Protein AF-A0A819K4U9-F1 (afdb_monomer_lite)

Structure (mmCIF, N/CA/C/O backbone):
data_AF-A0A819K4U9-F1
#
_entry.id   AF-A0A819K4U9-F1
#
loop_
_atom_site.group_PDB
_atom_site.id
_atom_site.type_symbol
_atom_site.label_atom_id
_atom_site.label_alt_id
_atom_site.label_comp_id
_atom_site.label_asym_id
_atom_site.label_entity_id
_atom_site.label_seq_id
_atom_site.pdbx_PDB_ins_code
_atom_site.Cartn_x
_atom_site.Cartn_y
_atom_site.Cartn_z
_atom_site.occupancy
_atom_site.B_iso_or_equiv
_atom_site.auth_seq_id
_atom_site.auth_comp_id
_atom_site.auth_asym_id
_atom_site.auth_atom_id
_atom_site.pdbx_PDB_model_num
ATOM 1 N N . THR A 1 1 ? -16.567 7.882 -5.818 1.00 69.62 1 THR A N 1
ATOM 2 C CA . THR A 1 1 ? -15.679 7.915 -4.635 1.00 69.62 1 THR A CA 1
ATOM 3 C C . THR A 1 1 ? -16.402 8.318 -3.356 1.00 69.62 1 THR A C 1
ATOM 5 O O . THR A 1 1 ? -16.326 7.560 -2.403 1.00 69.62 1 THR A O 1
ATOM 8 N N . SER A 1 2 ? -17.156 9.428 -3.312 1.00 78.81 2 SER A N 1
ATOM 9 C CA . SER A 1 2 ? -17.830 9.909 -2.082 1.00 78.81 2 SER A CA 1
ATOM 10 C C . SER A 1 2 ? -18.769 8.893 -1.415 1.00 78.81 2 SER A C 1
ATOM 12 O O . SER A 1 2 ? -18.672 8.676 -0.212 1.00 78.81 2 SER A O 1
ATOM 14 N N . TYR A 1 3 ? -19.633 8.223 -2.187 1.00 84.94 3 TYR A N 1
ATOM 15 C CA . TYR A 1 3 ? -20.516 7.174 -1.659 1.00 84.94 3 TYR A CA 1
ATOM 16 C C . TYR A 1 3 ? -19.726 6.011 -1.039 1.00 84.94 3 TYR A C 1
ATOM 18 O O . TYR A 1 3 ? -20.003 5.601 0.083 1.00 84.94 3 TYR A O 1
ATOM 26 N N . SER A 1 4 ? -18.701 5.516 -1.738 1.00 87.19 4 SER A N 1
ATOM 27 C CA . SER A 1 4 ? -17.854 4.419 -1.259 1.00 87.19 4 SER A CA 1
ATOM 28 C C . SER A 1 4 ? -17.140 4.774 0.047 1.00 87.19 4 SER A C 1
ATOM 30 O O . SER A 1 4 ? -17.120 3.959 0.963 1.00 87.19 4 SER A O 1
ATOM 32 N N . LEU A 1 5 ? -16.616 6.000 0.169 1.00 89.06 5 LEU A N 1
ATOM 33 C CA . LEU A 1 5 ? -16.004 6.481 1.413 1.00 89.06 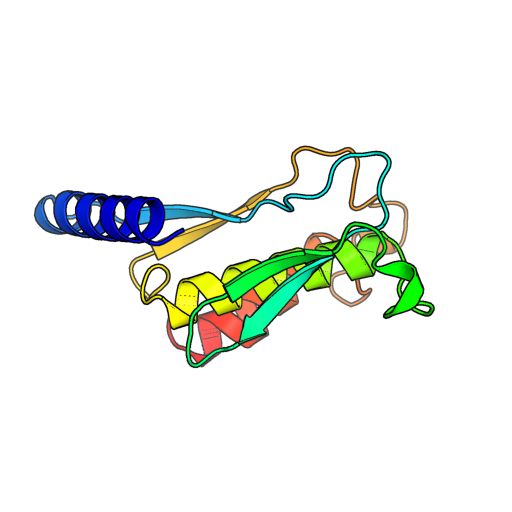5 LEU A CA 1
ATOM 34 C C . LEU A 1 5 ? -17.018 6.523 2.561 1.00 89.06 5 LEU A C 1
ATOM 36 O O . LEU A 1 5 ? -16.724 6.040 3.651 1.00 89.06 5 LEU A O 1
ATOM 40 N N . ALA A 1 6 ? -18.232 7.024 2.314 1.00 90.75 6 ALA A N 1
ATOM 41 C CA . ALA A 1 6 ? -19.289 7.054 3.324 1.00 90.75 6 ALA A CA 1
ATOM 42 C C . ALA A 1 6 ? -19.662 5.644 3.819 1.00 90.75 6 ALA A C 1
ATOM 44 O O . ALA A 1 6 ? -19.830 5.436 5.020 1.00 90.75 6 ALA A O 1
ATOM 45 N N . VAL A 1 7 ? -19.729 4.660 2.915 1.00 92.69 7 VAL A N 1
ATOM 46 C CA . VAL A 1 7 ? -19.978 3.254 3.276 1.00 92.69 7 VAL A CA 1
ATOM 47 C C . VAL A 1 7 ? -18.844 2.690 4.134 1.00 92.69 7 VAL A C 1
ATOM 49 O O . VAL A 1 7 ? -19.115 2.026 5.133 1.00 92.69 7 VAL A O 1
ATOM 52 N N . LEU A 1 8 ? -17.583 2.970 3.791 1.00 93.25 8 LEU A N 1
ATOM 53 C CA . LEU A 1 8 ? -16.438 2.515 4.585 1.00 93.25 8 LEU A CA 1
ATOM 54 C C . LEU A 1 8 ? -16.453 3.123 5.994 1.00 93.25 8 LEU A C 1
ATOM 56 O O . LEU A 1 8 ? -16.283 2.392 6.969 1.00 93.25 8 LEU A O 1
ATOM 60 N N . HIS A 1 9 ? -16.737 4.422 6.121 1.00 93.75 9 HIS A N 1
ATOM 61 C CA . HIS A 1 9 ? -16.895 5.071 7.425 1.00 93.75 9 HIS A CA 1
ATOM 62 C C . HIS A 1 9 ? -18.011 4.443 8.257 1.00 93.75 9 HIS A C 1
ATOM 64 O O . HIS A 1 9 ? -17.806 4.143 9.432 1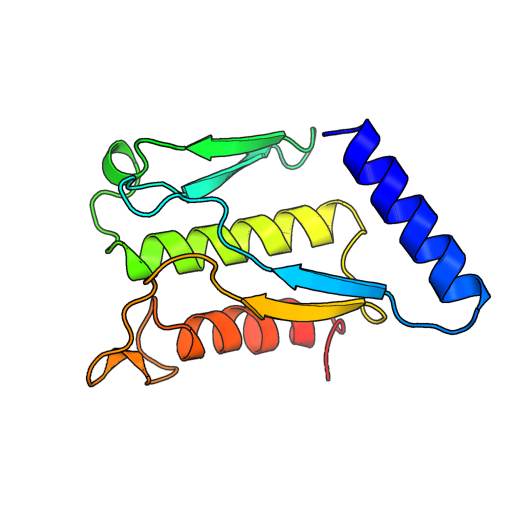.00 93.75 9 HIS A O 1
ATOM 70 N N . MET A 1 10 ? -19.176 4.215 7.649 1.00 95.06 10 MET A N 1
ATOM 71 C CA . MET A 1 10 ? -20.317 3.607 8.329 1.00 95.06 10 MET A CA 1
ATOM 72 C C . MET A 1 10 ? -19.986 2.190 8.814 1.00 95.06 10 MET A C 1
ATOM 74 O O . MET A 1 10 ? -20.232 1.866 9.974 1.00 95.06 10 MET A O 1
ATOM 78 N N . ASN A 1 11 ? -19.372 1.359 7.968 1.00 94.62 11 ASN A N 1
ATOM 79 C CA . ASN A 1 11 ? -18.983 0.000 8.347 1.00 94.62 11 ASN A CA 1
ATOM 80 C C . ASN A 1 11 ? -17.955 0.001 9.482 1.00 94.62 11 ASN A C 1
ATOM 82 O O . ASN A 1 11 ? -18.100 -0.758 10.437 1.00 94.62 11 ASN A O 1
ATOM 86 N N . LYS A 1 12 ? -16.961 0.891 9.422 1.00 94.88 12 LYS A N 1
ATOM 87 C CA . LYS A 1 12 ? -15.980 1.064 10.495 1.00 94.88 12 LYS A CA 1
ATOM 88 C C . LYS A 1 12 ? -16.645 1.452 11.819 1.00 94.88 12 LYS A C 1
ATOM 90 O O . LYS A 1 12 ? -16.351 0.854 12.848 1.00 94.88 12 LYS A O 1
ATOM 95 N N . GLN A 1 13 ? -17.585 2.399 11.797 1.00 94.62 13 GLN A N 1
ATOM 96 C CA . GLN A 1 13 ? -18.339 2.801 12.990 1.00 94.62 13 GLN A CA 1
ATOM 97 C C . GLN A 1 13 ? -19.165 1.649 13.578 1.00 94.62 13 GLN A C 1
ATOM 99 O O . GLN A 1 13 ? -19.166 1.456 14.794 1.00 94.62 13 GLN A O 1
ATOM 104 N N . ILE A 1 14 ? -19.833 0.864 12.726 1.00 95.56 14 ILE A N 1
ATOM 105 C CA . ILE A 1 14 ? -20.617 -0.303 13.150 1.00 95.56 14 ILE A CA 1
ATOM 106 C C . ILE A 1 14 ? -19.714 -1.341 13.824 1.00 95.56 14 ILE A C 1
ATOM 108 O O . ILE A 1 14 ? -20.029 -1.782 14.928 1.00 95.56 14 ILE A O 1
ATOM 112 N N . LEU A 1 15 ? -18.582 -1.702 13.214 1.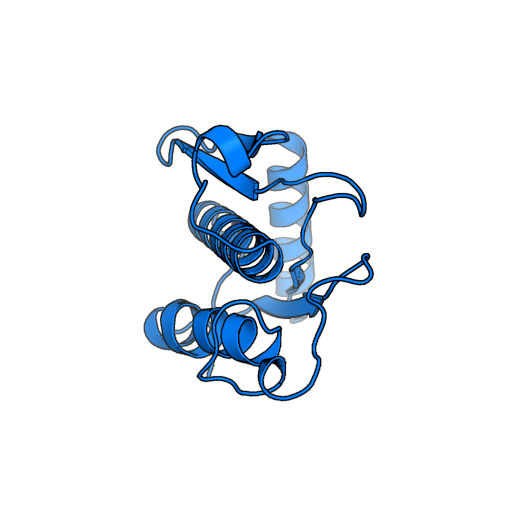00 94.75 15 LEU A N 1
ATOM 113 C CA . LEU A 1 15 ? -17.656 -2.675 13.804 1.00 94.75 15 LEU A CA 1
ATOM 114 C C . LEU A 1 15 ? -17.074 -2.179 15.132 1.00 94.75 15 LEU A C 1
ATOM 116 O O . LEU A 1 15 ? -17.088 -2.919 16.116 1.00 94.75 15 LEU A O 1
ATOM 120 N N . ASN A 1 16 ? -16.675 -0.907 15.200 1.00 92.75 16 ASN A N 1
ATOM 121 C CA . ASN A 1 16 ? -16.168 -0.308 16.433 1.00 92.75 16 ASN A CA 1
ATOM 122 C C . ASN A 1 16 ? -17.215 -0.339 17.560 1.00 92.75 16 ASN A C 1
ATOM 124 O O . ASN A 1 16 ? -16.866 -0.614 18.706 1.00 92.75 16 ASN A O 1
ATOM 128 N N . SER A 1 17 ? -18.503 -0.131 17.252 1.00 95.50 17 SER A N 1
ATOM 129 C CA . SER A 1 17 ? -19.590 -0.237 18.245 1.00 95.50 17 SER A CA 1
ATOM 130 C C . SER A 1 17 ? -19.752 -1.645 18.836 1.00 95.50 17 SER A C 1
ATOM 132 O O . SER A 1 17 ? -20.295 -1.801 19.928 1.00 95.50 17 SER A O 1
ATOM 134 N N . LEU A 1 18 ? -19.243 -2.660 18.133 1.00 95.81 18 LEU A N 1
ATOM 135 C CA . LEU A 1 18 ? -19.228 -4.063 18.543 1.00 95.81 18 LEU A CA 1
ATOM 136 C C . LEU A 1 18 ? -17.866 -4.498 19.107 1.00 95.81 18 LEU A C 1
ATOM 138 O O . LEU A 1 18 ? -17.670 -5.684 19.362 1.00 95.81 18 LEU A O 1
ATOM 142 N N . ASN A 1 19 ? -16.933 -3.560 19.307 1.00 93.38 19 ASN A N 1
ATOM 143 C CA . ASN A 1 19 ? -15.553 -3.822 19.725 1.00 93.38 19 ASN A CA 1
ATOM 144 C C . ASN A 1 19 ? -14.795 -4.761 18.761 1.00 93.38 19 ASN A C 1
ATOM 146 O O . ASN A 1 19 ? -13.987 -5.589 19.183 1.00 93.38 19 ASN A O 1
ATOM 150 N N . ILE A 1 20 ? -15.086 -4.647 17.462 1.00 92.62 20 ILE A N 1
ATOM 151 C CA . ILE A 1 20 ? -14.424 -5.381 16.381 1.00 92.62 20 ILE A CA 1
ATOM 152 C C . ILE A 1 20 ? -13.588 -4.387 15.571 1.00 92.62 20 ILE A C 1
ATOM 154 O O . ILE A 1 20 ? -14.108 -3.376 15.105 1.00 92.62 20 ILE A O 1
ATOM 158 N N . SER A 1 21 ? -12.305 -4.687 15.369 1.00 89.00 21 SER A N 1
ATOM 159 C CA . SER A 1 21 ? -11.417 -3.866 14.539 1.00 89.00 21 SER A CA 1
ATOM 160 C C . SER A 1 21 ? -11.812 -3.921 13.063 1.00 89.00 21 SER A C 1
ATOM 162 O O . SER A 1 21 ? -12.133 -4.986 12.526 1.00 89.00 21 SER A O 1
ATOM 164 N N . PHE A 1 22 ? -11.735 -2.781 12.381 1.00 94.12 22 PHE A N 1
ATOM 165 C CA . PHE A 1 22 ? -11.930 -2.710 10.934 1.00 94.12 22 PHE A CA 1
ATOM 166 C C . PHE A 1 22 ? -10.684 -3.223 10.204 1.00 94.12 22 PHE A C 1
ATOM 168 O O . PHE A 1 22 ? -9.566 -2.890 10.583 1.00 94.12 22 PHE A O 1
ATOM 175 N N . GLY A 1 23 ? -10.867 -4.040 9.167 1.00 92.69 23 GLY A N 1
ATOM 176 C CA . GLY A 1 23 ? -9.773 -4.630 8.394 1.00 92.69 23 GLY A CA 1
ATOM 177 C C . GLY A 1 23 ? -9.816 -4.210 6.929 1.00 92.69 23 GLY A C 1
ATOM 178 O O . GLY A 1 23 ? -10.894 -4.181 6.332 1.00 92.69 23 GLY A O 1
ATOM 179 N N . ILE A 1 24 ? -8.655 -3.918 6.340 1.00 92.75 24 ILE A N 1
ATOM 180 C CA . ILE A 1 24 ? -8.516 -3.572 4.922 1.00 92.75 24 ILE A CA 1
ATOM 181 C C . ILE A 1 24 ? -7.375 -4.372 4.298 1.00 92.75 24 ILE A C 1
ATOM 183 O O . ILE A 1 24 ? -6.256 -4.396 4.807 1.00 92.75 24 ILE A O 1
ATOM 187 N N . ASN A 1 25 ? -7.655 -4.958 3.137 1.00 92.06 25 ASN A N 1
ATOM 188 C CA . ASN A 1 25 ? -6.617 -5.441 2.239 1.00 92.06 25 ASN A CA 1
ATOM 189 C C . ASN A 1 25 ? -6.171 -4.281 1.347 1.00 92.06 25 ASN A C 1
ATOM 191 O O . ASN A 1 25 ? -6.964 -3.756 0.563 1.00 92.06 25 ASN A O 1
ATOM 195 N N . LEU A 1 26 ? -4.912 -3.879 1.469 1.00 91.56 26 LEU A N 1
ATOM 196 C CA . LEU A 1 26 ? -4.284 -2.947 0.551 1.00 91.56 26 LEU A CA 1
ATOM 197 C C . LEU A 1 26 ? -3.881 -3.728 -0.702 1.00 91.56 26 LEU A C 1
ATOM 199 O O . LEU A 1 26 ? -3.053 -4.638 -0.634 1.00 91.56 26 LEU A O 1
ATOM 203 N N . VAL A 1 27 ? -4.526 -3.404 -1.821 1.00 88.88 27 VAL A N 1
ATOM 204 C CA . VAL A 1 27 ? -4.374 -4.104 -3.099 1.00 88.88 27 VAL A CA 1
ATOM 205 C C . VAL A 1 27 ? -4.074 -3.091 -4.192 1.00 88.88 27 VAL A C 1
ATOM 207 O O . VAL A 1 27 ? -4.753 -2.063 -4.294 1.00 88.88 27 VAL A O 1
ATOM 210 N N . ASP A 1 28 ? -3.106 -3.409 -5.045 1.00 84.75 28 ASP A N 1
ATOM 211 C CA . ASP A 1 28 ? -2.829 -2.631 -6.244 1.00 84.75 28 ASP A CA 1
ATOM 212 C C . ASP A 1 28 ? -3.983 -2.774 -7.249 1.00 84.75 28 ASP A C 1
ATOM 214 O O . ASP A 1 28 ? -4.417 -3.877 -7.573 1.00 84.75 28 ASP A O 1
ATOM 218 N N . GLN A 1 29 ? -4.505 -1.646 -7.730 1.00 83.75 29 GLN A N 1
ATOM 219 C CA . GLN A 1 29 ? -5.664 -1.609 -8.632 1.00 83.75 29 GLN A CA 1
ATOM 220 C C . GLN A 1 29 ? -5.274 -1.823 -10.103 1.00 83.75 29 GLN A C 1
ATOM 222 O O . GLN A 1 29 ? -6.130 -1.817 -10.989 1.00 83.75 29 GLN A O 1
ATOM 227 N N . CYS A 1 30 ? -3.979 -1.989 -10.368 1.00 84.31 30 CYS A N 1
ATOM 228 C CA . CYS A 1 30 ? -3.436 -2.241 -11.687 1.00 84.31 30 CYS A CA 1
ATOM 229 C C . CYS A 1 30 ? -3.691 -3.660 -12.187 1.00 84.31 30 CYS A C 1
ATOM 231 O O . CYS A 1 30 ? -3.506 -4.640 -11.469 1.00 84.31 30 CYS A O 1
ATOM 233 N N . VAL A 1 31 ? -4.056 -3.778 -13.465 1.00 79.56 31 VAL A N 1
ATOM 234 C CA . VAL A 1 31 ? -4.191 -5.075 -14.141 1.00 79.56 31 VAL A CA 1
ATOM 235 C C . VAL A 1 31 ? -2.841 -5.587 -14.654 1.00 79.56 31 VAL A C 1
ATOM 237 O O . VAL A 1 31 ? -1.876 -4.840 -14.818 1.00 79.56 31 VAL A O 1
ATOM 240 N N . GLU A 1 32 ? -2.767 -6.886 -14.949 1.00 76.12 32 GLU A N 1
ATOM 241 C CA . GLU A 1 32 ? -1.522 -7.583 -15.303 1.00 76.12 32 GLU A CA 1
ATOM 242 C C . GLU A 1 32 ? -0.790 -7.068 -16.548 1.00 76.12 32 GLU A C 1
ATOM 244 O O . GLU A 1 32 ? 0.406 -7.325 -16.686 1.00 76.12 32 GLU A O 1
ATOM 249 N N . ILE A 1 33 ? -1.428 -6.302 -17.423 1.00 72.12 33 ILE A N 1
ATOM 250 C CA . ILE A 1 33 ? -0.816 -5.847 -18.681 1.00 72.12 33 ILE A CA 1
ATOM 251 C C . ILE A 1 33 ? -0.388 -4.375 -18.673 1.00 72.12 33 ILE A C 1
ATOM 253 O O . ILE A 1 33 ? 0.452 -3.992 -19.487 1.00 72.12 33 ILE A O 1
ATOM 257 N N . ASP A 1 34 ? -0.880 -3.574 -17.727 1.00 76.62 34 ASP A N 1
ATOM 258 C CA . ASP A 1 34 ? -0.717 -2.121 -17.768 1.00 76.62 34 ASP A CA 1
ATOM 259 C C . ASP A 1 34 ? 0.439 -1.646 -16.876 1.00 76.62 34 ASP A C 1
ATOM 261 O O . ASP A 1 34 ? 0.653 -2.138 -15.765 1.00 76.62 34 ASP A O 1
ATOM 265 N N . ASN A 1 35 ? 1.199 -0.658 -17.365 1.00 83.06 35 ASN A N 1
ATOM 266 C CA . ASN A 1 35 ? 2.125 0.096 -16.522 1.00 83.06 35 ASN A CA 1
ATOM 267 C C . ASN A 1 35 ? 1.331 1.215 -15.863 1.00 83.06 35 ASN A C 1
ATOM 269 O O . ASN A 1 35 ? 1.234 2.306 -16.425 1.00 83.06 35 ASN A O 1
ATOM 273 N N . CYS A 1 36 ? 0.763 0.938 -14.696 1.00 89.12 36 CYS A N 1
ATOM 274 C CA . CYS A 1 36 ? -0.058 1.909 -14.003 1.00 89.12 36 CYS A CA 1
ATOM 275 C C . CYS A 1 36 ? 0.374 2.176 -12.570 1.00 89.12 36 CYS A C 1
ATOM 277 O O . CYS A 1 36 ? 1.123 1.414 -11.960 1.00 89.12 36 CYS A O 1
ATOM 279 N N . VAL A 1 37 ? -0.085 3.320 -12.073 1.00 92.06 37 VAL A N 1
ATOM 280 C CA . VAL A 1 37 ? 0.108 3.779 -10.703 1.00 92.06 37 VAL A CA 1
ATOM 281 C C . VAL A 1 37 ? -1.197 4.420 -10.248 1.00 92.06 37 VAL A C 1
ATOM 283 O O . VAL A 1 37 ? -1.786 5.241 -10.957 1.00 92.06 37 VAL A O 1
ATOM 286 N N . ALA A 1 38 ? -1.648 4.052 -9.056 1.00 91.25 38 ALA A N 1
ATOM 287 C CA . ALA A 1 38 ? -2.624 4.820 -8.306 1.00 91.25 38 ALA A CA 1
ATOM 288 C C . ALA A 1 38 ? -2.038 6.179 -7.89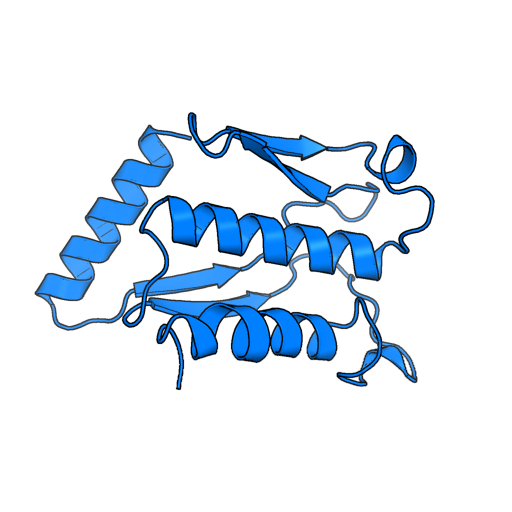7 1.00 91.25 38 ALA A C 1
ATOM 290 O O . ALA A 1 38 ? -1.053 6.231 -7.163 1.00 91.25 38 ALA A O 1
ATOM 291 N N . GLU A 1 39 ? -2.637 7.280 -8.338 1.00 90.44 39 GLU A N 1
ATOM 292 C CA . GLU A 1 39 ? -2.158 8.633 -8.061 1.00 90.44 39 GLU A CA 1
ATOM 293 C C . GLU A 1 39 ? -3.170 9.451 -7.257 1.00 90.44 39 GLU A C 1
ATOM 295 O O . GLU A 1 39 ? -4.375 9.444 -7.527 1.00 90.44 39 GLU A O 1
ATOM 300 N N . ILE A 1 40 ? -2.652 10.223 -6.301 1.00 86.25 40 ILE A N 1
ATOM 301 C CA . ILE A 1 40 ? -3.400 11.277 -5.614 1.00 86.25 40 ILE A CA 1
ATOM 302 C C . ILE A 1 40 ? -3.241 12.562 -6.437 1.00 86.25 40 ILE A C 1
ATOM 304 O O . ILE A 1 40 ? -2.139 13.097 -6.540 1.00 86.25 40 ILE A O 1
ATOM 308 N N . LEU A 1 41 ? -4.329 13.061 -7.028 1.00 82.81 41 LEU A N 1
ATOM 309 C CA . LEU A 1 41 ? -4.321 14.312 -7.803 1.00 82.81 41 LEU A CA 1
ATOM 310 C C . LEU A 1 41 ? -4.451 15.553 -6.921 1.00 82.81 41 LEU A C 1
ATOM 312 O O . LEU A 1 41 ? -3.945 16.619 -7.263 1.00 82.81 41 LEU A O 1
ATOM 316 N N . SER A 1 42 ? -5.161 15.426 -5.803 1.00 76.56 42 SER A N 1
ATOM 317 C CA . SER A 1 42 ? -5.346 16.506 -4.841 1.00 76.56 42 SER A CA 1
ATOM 318 C C . SER A 1 42 ? -5.623 15.932 -3.458 1.00 76.56 42 SER A C 1
ATOM 320 O O . SER A 1 42 ? -6.394 14.981 -3.306 1.00 76.56 42 SER A O 1
ATOM 322 N N . THR A 1 43 ? -4.985 16.531 -2.455 1.00 68.94 43 THR A N 1
ATOM 323 C CA . THR A 1 43 ? -5.228 16.276 -1.030 1.00 68.94 43 THR A CA 1
ATOM 324 C C . THR A 1 43 ? -6.430 17.053 -0.503 1.00 68.94 43 THR A C 1
ATOM 326 O O . THR A 1 43 ? -7.087 16.594 0.425 1.00 68.94 43 THR A O 1
ATOM 329 N N . ASP A 1 44 ? -6.737 18.200 -1.116 1.00 65.94 44 ASP A N 1
ATOM 330 C CA . ASP A 1 44 ? -7.771 19.133 -0.650 1.00 65.94 44 ASP A CA 1
ATOM 331 C C . ASP A 1 44 ? -9.164 18.712 -1.131 1.00 65.94 44 ASP A C 1
ATOM 333 O O . ASP A 1 44 ? -10.161 18.861 -0.428 1.00 65.94 44 ASP A O 1
ATOM 337 N N . HIS A 1 45 ? -9.222 18.141 -2.336 1.00 64.38 45 HIS A N 1
ATOM 338 C CA . HIS A 1 45 ? -10.403 17.489 -2.885 1.00 64.38 45 HIS A CA 1
ATOM 339 C C . HIS A 1 45 ? -9.983 16.075 -3.239 1.00 64.38 45 HIS A C 1
ATOM 341 O O . HIS A 1 45 ? -9.407 15.882 -4.303 1.00 64.38 45 HIS A O 1
ATOM 347 N N . SER A 1 46 ? -10.225 15.119 -2.343 1.00 64.25 46 SER A N 1
ATOM 348 C CA . SER A 1 46 ? -9.718 13.743 -2.385 1.00 64.25 46 SER A CA 1
ATOM 349 C C . SER A 1 46 ? -9.969 13.060 -3.735 1.00 64.25 46 SER A C 1
ATOM 351 O O . SER A 1 46 ? -10.965 12.360 -3.944 1.00 64.25 46 SER A O 1
ATOM 353 N N . GLN A 1 47 ? -9.058 13.286 -4.673 1.00 78.25 47 GLN A N 1
ATOM 354 C CA . GLN A 1 47 ? -9.132 12.798 -6.035 1.00 78.25 47 GLN A CA 1
ATOM 355 C C . GLN A 1 47 ? -8.028 11.781 -6.201 1.00 78.25 47 GLN A C 1
ATOM 357 O O . GLN A 1 47 ? -6.840 12.082 -6.095 1.00 78.25 47 GLN A O 1
ATOM 362 N N . PHE A 1 48 ? -8.473 10.563 -6.445 1.00 84.25 48 PHE A N 1
ATOM 363 C CA . PHE A 1 48 ? -7.640 9.408 -6.660 1.00 84.25 48 PHE A CA 1
ATOM 364 C C . PHE A 1 48 ? -7.928 8.904 -8.067 1.00 84.25 48 PHE A C 1
ATOM 366 O O . PHE A 1 48 ? -9.095 8.699 -8.418 1.00 84.25 48 PHE A O 1
ATOM 373 N N . VAL A 1 49 ? -6.887 8.742 -8.876 1.00 88.25 49 VAL A N 1
ATOM 374 C CA . VAL A 1 49 ? -7.007 8.250 -10.250 1.00 88.25 49 VAL A CA 1
ATOM 375 C C . VAL A 1 49 ? -6.034 7.120 -10.498 1.00 88.25 49 VAL A C 1
ATOM 377 O O . VAL A 1 49 ? -4.958 7.061 -9.913 1.00 88.25 49 VAL A O 1
ATOM 380 N N . LEU A 1 50 ? -6.413 6.235 -11.408 1.00 89.38 50 LEU A N 1
ATOM 381 C CA . LEU A 1 50 ? -5.512 5.226 -11.928 1.00 89.38 50 LEU A CA 1
ATOM 382 C C . LEU A 1 50 ? -4.853 5.783 -13.193 1.00 89.38 50 LEU A C 1
ATOM 384 O O . LEU A 1 50 ? -5.522 5.959 -14.212 1.00 89.38 50 LEU A O 1
ATOM 388 N N . ASN A 1 51 ? -3.559 6.093 -13.126 1.00 90.44 51 ASN A N 1
ATOM 389 C CA . ASN A 1 51 ? -2.793 6.487 -14.302 1.00 90.44 51 ASN A CA 1
ATOM 390 C C . ASN A 1 51 ? -2.391 5.228 -15.075 1.00 90.44 51 ASN A C 1
ATOM 392 O O . ASN A 1 51 ? -1.495 4.515 -14.636 1.00 90.44 51 ASN A O 1
ATOM 396 N N . LEU A 1 52 ? -3.057 4.958 -16.202 1.00 88.81 52 LEU A N 1
ATOM 397 C CA . LEU A 1 52 ? -2.842 3.755 -17.020 1.00 88.81 52 LEU A CA 1
ATOM 398 C C . LEU A 1 52 ? -1.575 3.794 -17.893 1.00 88.81 52 LEU A C 1
ATOM 400 O O . LEU A 1 52 ? -1.173 2.761 -18.420 1.00 88.81 52 LEU A O 1
ATOM 404 N N . ASP A 1 53 ? -0.939 4.960 -18.030 1.00 87.06 53 ASP A N 1
ATOM 405 C CA . ASP A 1 53 ? 0.339 5.134 -18.731 1.00 87.06 53 ASP A CA 1
ATOM 406 C C . ASP A 1 53 ? 1.367 5.786 -17.800 1.00 87.06 53 ASP A C 1
ATOM 408 O O . ASP A 1 53 ? 1.958 6.837 -18.070 1.00 87.06 53 ASP A O 1
ATOM 412 N N . ALA A 1 54 ? 1.580 5.151 -16.650 1.00 88.62 54 ALA A N 1
ATOM 413 C CA . ALA A 1 54 ? 2.473 5.655 -15.618 1.00 88.62 54 ALA A CA 1
ATOM 414 C C . ALA A 1 54 ? 3.927 5.772 -16.100 1.00 88.62 54 ALA A C 1
ATOM 416 O O . ALA A 1 54 ? 4.669 6.599 -15.576 1.00 88.62 54 ALA A O 1
ATOM 417 N N . LYS A 1 55 ? 4.338 5.028 -17.137 1.00 87.19 55 LYS A N 1
ATOM 418 C CA . LYS A 1 55 ? 5.688 5.138 -17.719 1.00 87.19 55 LYS A CA 1
ATOM 419 C C . LYS A 1 55 ? 5.977 6.498 -18.347 1.00 87.19 55 LYS A C 1
ATOM 421 O O . LYS A 1 55 ? 7.138 6.902 -18.353 1.00 87.19 55 LYS A O 1
ATOM 426 N N . SER A 1 56 ? 4.961 7.205 -18.840 1.00 89.38 56 SER A N 1
ATOM 427 C CA . SER A 1 56 ? 5.128 8.570 -19.359 1.00 89.38 56 SER A CA 1
ATOM 428 C C . SER A 1 56 ? 5.645 9.545 -18.291 1.00 89.38 56 SER A C 1
ATOM 430 O O . SER A 1 56 ? 6.408 10.459 -18.599 1.00 89.38 56 SER A O 1
ATOM 432 N N . LYS A 1 57 ? 5.272 9.321 -17.024 1.00 91.00 57 LYS A N 1
ATOM 433 C CA . LYS A 1 57 ? 5.601 10.172 -15.871 1.00 91.00 57 LYS A CA 1
ATOM 434 C C . LYS A 1 57 ? 6.719 9.595 -14.999 1.00 91.00 57 LYS A C 1
ATOM 436 O O . LYS A 1 57 ? 7.564 10.333 -14.503 1.00 91.00 57 LYS A O 1
ATOM 441 N N . TYR A 1 58 ? 6.743 8.277 -14.838 1.00 91.44 58 TYR A N 1
ATOM 442 C CA . TYR A 1 58 ? 7.668 7.523 -13.995 1.00 91.44 58 TYR A CA 1
ATOM 443 C C . TYR A 1 58 ? 8.575 6.621 -14.839 1.00 91.44 58 TYR A C 1
ATOM 445 O O . TYR A 1 58 ? 8.710 5.426 -14.581 1.00 91.44 58 TYR A O 1
ATOM 453 N N . SER A 1 59 ? 9.225 7.192 -15.855 1.00 90.56 59 SER A N 1
ATOM 454 C CA . SER A 1 59 ? 10.028 6.444 -16.837 1.00 90.56 59 SER A CA 1
ATOM 455 C C . SER A 1 59 ? 11.171 5.621 -16.232 1.00 90.56 59 SER A C 1
ATOM 457 O O . SER A 1 59 ? 11.627 4.658 -16.844 1.00 90.56 59 SER A O 1
ATOM 459 N N . ASN A 1 60 ? 11.640 6.004 -15.042 1.00 92.00 60 ASN A N 1
ATOM 460 C CA . ASN A 1 60 ? 12.767 5.374 -14.355 1.00 92.00 60 ASN A CA 1
ATOM 461 C C . ASN A 1 60 ? 12.341 4.297 -13.349 1.00 92.00 60 ASN A C 1
ATOM 463 O O . ASN A 1 60 ? 13.206 3.617 -12.800 1.00 92.00 60 ASN A O 1
ATOM 467 N N . LEU A 1 61 ? 11.039 4.150 -13.081 1.00 91.25 61 LEU A N 1
ATOM 468 C CA . LEU A 1 61 ? 10.549 3.133 -12.160 1.00 91.25 61 LEU A CA 1
ATOM 469 C C . LEU A 1 61 ? 10.334 1.811 -12.894 1.00 91.25 61 LEU A C 1
ATOM 471 O O . LEU A 1 61 ? 9.731 1.736 -13.967 1.00 91.25 61 LEU A O 1
ATOM 475 N N . THR A 1 62 ? 10.813 0.736 -12.280 1.00 89.94 62 THR A N 1
ATOM 476 C CA . THR A 1 62 ? 10.420 -0.618 -12.666 1.00 89.94 62 THR A CA 1
ATOM 477 C C . THR A 1 62 ? 8.951 -0.854 -12.327 1.00 89.94 62 THR A C 1
ATOM 479 O O . THR A 1 62 ? 8.358 -0.150 -11.511 1.00 89.94 62 THR A O 1
ATOM 482 N N . ARG A 1 63 ? 8.353 -1.890 -12.917 1.00 87.81 63 ARG A N 1
ATOM 483 C CA . ARG A 1 63 ? 6.964 -2.253 -12.626 1.00 87.81 63 ARG A CA 1
ATOM 484 C C . ARG A 1 63 ? 6.720 -2.546 -11.145 1.00 87.81 63 ARG A C 1
ATOM 486 O O . ARG A 1 63 ? 5.787 -2.003 -10.573 1.00 87.81 63 ARG A O 1
ATOM 493 N N . ASN A 1 64 ? 7.598 -3.332 -10.531 1.00 89.25 64 ASN A N 1
ATOM 494 C CA . ASN A 1 64 ? 7.615 -3.594 -9.093 1.00 89.25 64 ASN A CA 1
ATOM 495 C C . ASN A 1 64 ? 7.579 -2.292 -8.265 1.00 89.25 64 ASN A C 1
ATOM 497 O O . ASN A 1 64 ? 6.760 -2.143 -7.367 1.00 89.25 64 ASN A O 1
ATOM 501 N N . GLN A 1 65 ? 8.430 -1.320 -8.608 1.00 91.19 65 GLN A N 1
ATOM 502 C CA . GLN A 1 65 ? 8.473 -0.025 -7.915 1.00 91.19 65 GLN A CA 1
ATOM 503 C C . GLN A 1 65 ? 7.216 0.822 -8.158 1.00 91.19 65 GLN A C 1
ATOM 505 O O . GLN A 1 65 ? 6.777 1.535 -7.263 1.00 91.19 65 GLN A O 1
ATOM 510 N N . MET A 1 66 ? 6.616 0.744 -9.350 1.00 91.38 66 MET A N 1
ATOM 511 C CA . MET A 1 66 ? 5.335 1.401 -9.629 1.00 91.38 66 MET A CA 1
ATOM 512 C C . MET A 1 66 ? 4.196 0.814 -8.783 1.00 91.38 66 MET A C 1
ATOM 514 O O . MET A 1 66 ? 3.370 1.574 -8.286 1.00 91.38 66 MET A O 1
ATOM 518 N N . GLN A 1 67 ? 4.172 -0.502 -8.552 1.00 89.88 67 GLN A N 1
ATOM 519 C CA . GLN A 1 67 ? 3.180 -1.123 -7.666 1.00 89.88 67 GLN A CA 1
ATOM 520 C C . GLN A 1 67 ? 3.365 -0.733 -6.202 1.00 89.88 67 GLN A C 1
ATOM 522 O O . GLN A 1 67 ? 2.391 -0.414 -5.527 1.00 89.88 67 GLN A O 1
ATOM 527 N N . GLU A 1 68 ? 4.606 -0.714 -5.717 1.00 92.00 68 GLU A N 1
ATOM 528 C CA . GLU A 1 68 ? 4.921 -0.215 -4.375 1.00 92.00 68 GLU A CA 1
ATOM 529 C C . GLU A 1 68 ? 4.420 1.223 -4.191 1.00 92.00 68 GLU A C 1
ATOM 531 O O . GLU A 1 68 ? 3.674 1.509 -3.255 1.00 92.00 68 GLU A O 1
ATOM 536 N N . LEU A 1 69 ? 4.738 2.106 -5.144 1.00 92.31 69 LEU A N 1
ATOM 537 C CA . LEU A 1 69 ? 4.248 3.483 -5.160 1.00 92.31 69 LEU A CA 1
ATOM 538 C C . LEU A 1 69 ? 2.712 3.548 -5.184 1.00 92.31 69 LEU A C 1
ATOM 540 O O . LEU A 1 69 ? 2.119 4.357 -4.473 1.00 92.31 69 LEU A O 1
ATOM 544 N N . SER A 1 70 ? 2.067 2.692 -5.981 1.00 92.19 70 SER A N 1
ATOM 545 C CA . SER A 1 70 ? 0.607 2.577 -6.070 1.00 92.19 70 SER A CA 1
ATOM 546 C C . SER A 1 70 ? -0.004 2.243 -4.702 1.00 92.19 70 SER A C 1
ATOM 548 O O . SER A 1 70 ? -0.891 2.953 -4.227 1.00 92.19 70 SER A O 1
ATOM 550 N N . LEU A 1 71 ? 0.520 1.222 -4.017 1.00 92.94 71 LEU A N 1
ATOM 551 C CA . LEU A 1 71 ? 0.064 0.800 -2.689 1.00 92.94 71 LEU A CA 1
ATOM 552 C C . LEU A 1 71 ? 0.273 1.898 -1.637 1.00 92.94 71 LEU A C 1
ATOM 554 O O . LEU A 1 71 ? -0.654 2.209 -0.887 1.00 92.94 71 LEU A O 1
ATOM 558 N N . ILE A 1 72 ? 1.445 2.536 -1.622 1.00 92.94 72 ILE A N 1
ATOM 559 C CA . ILE A 1 72 ? 1.744 3.663 -0.725 1.00 92.94 72 ILE A CA 1
ATOM 560 C C . ILE A 1 72 ? 0.758 4.819 -0.955 1.00 92.94 72 ILE A C 1
ATOM 562 O O . ILE A 1 72 ? 0.210 5.374 -0.000 1.00 92.94 72 ILE A O 1
ATOM 566 N N . ASN A 1 73 ? 0.463 5.158 -2.212 1.00 91.75 73 ASN A N 1
ATOM 567 C CA . ASN A 1 73 ? -0.501 6.208 -2.543 1.00 91.75 73 ASN A CA 1
ATOM 568 C C . ASN A 1 73 ? -1.928 5.845 -2.116 1.00 91.75 73 ASN A C 1
ATOM 570 O O . ASN A 1 73 ? -2.644 6.702 -1.595 1.00 91.75 73 ASN A O 1
ATOM 574 N N . VAL A 1 74 ? -2.348 4.586 -2.286 1.00 91.69 74 VAL A N 1
ATOM 575 C CA . VAL A 1 74 ? -3.647 4.112 -1.781 1.00 91.69 74 VAL A CA 1
ATOM 576 C C . VAL A 1 74 ? -3.710 4.262 -0.262 1.00 91.69 74 VAL A C 1
ATOM 578 O O . VAL A 1 74 ? -4.695 4.790 0.255 1.00 91.69 74 VAL A O 1
ATOM 581 N N . LEU A 1 75 ? -2.665 3.852 0.460 1.00 92.88 75 LEU A N 1
ATOM 582 C CA . LEU A 1 75 ? -2.625 3.967 1.915 1.00 92.88 75 LEU A CA 1
ATOM 583 C C . LEU A 1 75 ? -2.727 5.426 2.369 1.00 92.88 75 LEU A C 1
ATOM 585 O O . LEU A 1 75 ? -3.578 5.750 3.196 1.00 92.88 75 LEU A O 1
ATOM 589 N N . ASN A 1 76 ? -1.917 6.314 1.791 1.00 90.31 76 ASN A N 1
ATOM 590 C CA . ASN A 1 76 ? -1.938 7.740 2.114 1.00 90.31 76 ASN A CA 1
ATOM 591 C C . ASN A 1 76 ? -3.306 8.369 1.830 1.00 90.31 76 ASN A C 1
ATOM 593 O O . ASN A 1 76 ? -3.802 9.168 2.623 1.00 90.31 76 ASN A O 1
ATOM 597 N N . PHE A 1 77 ? -3.958 7.975 0.733 1.00 90.31 77 PHE A N 1
ATOM 598 C CA . PHE A 1 77 ? -5.327 8.390 0.456 1.00 90.31 77 PHE A CA 1
ATOM 599 C C . PHE A 1 77 ? -6.286 7.937 1.567 1.00 90.31 77 PHE A C 1
ATOM 601 O O . PHE A 1 77 ? -7.032 8.760 2.094 1.00 90.31 77 PHE A O 1
ATOM 608 N N . LEU A 1 78 ? -6.246 6.663 1.974 1.00 91.19 78 LEU A N 1
ATOM 609 C CA . LEU A 1 78 ? -7.118 6.125 3.025 1.00 91.19 78 LEU A CA 1
ATOM 610 C C . LEU A 1 78 ? -6.862 6.759 4.403 1.00 91.19 78 LEU A C 1
ATOM 612 O O . LEU A 1 78 ? -7.823 6.999 5.138 1.00 91.19 78 LEU A O 1
ATOM 616 N N . ILE A 1 79 ? -5.606 7.064 4.741 1.00 91.00 79 ILE A N 1
ATOM 617 C CA . ILE A 1 79 ? -5.237 7.812 5.954 1.00 91.00 79 ILE A CA 1
ATOM 618 C C . ILE A 1 79 ? -5.834 9.221 5.899 1.00 91.00 79 ILE A C 1
ATOM 620 O O . ILE A 1 79 ? -6.549 9.620 6.814 1.00 91.00 79 ILE A O 1
ATOM 624 N N . ASN A 1 80 ? -5.632 9.946 4.795 1.00 88.75 80 ASN A N 1
ATOM 625 C CA . ASN A 1 80 ? -6.171 11.299 4.620 1.00 88.75 80 ASN A CA 1
ATOM 626 C C . ASN A 1 80 ? -7.706 11.330 4.662 1.00 88.75 80 ASN A C 1
ATOM 628 O O . ASN A 1 80 ? -8.299 12.337 5.042 1.00 88.75 80 ASN A O 1
ATOM 632 N N . GLN A 1 81 ? -8.364 10.232 4.278 1.00 89.12 81 GLN A N 1
ATOM 633 C CA . GLN A 1 81 ? -9.814 10.089 4.392 1.00 89.12 81 GLN A CA 1
ATOM 634 C C . GLN A 1 81 ? -10.281 9.621 5.777 1.00 89.12 81 GLN A C 1
ATOM 636 O O . GLN A 1 81 ? -11.471 9.401 5.942 1.00 89.12 81 GLN A O 1
ATOM 641 N N . ASN A 1 82 ? -9.410 9.471 6.781 1.00 90.06 82 ASN A N 1
ATOM 642 C CA . ASN A 1 82 ? -9.744 8.921 8.106 1.00 90.06 82 ASN A CA 1
ATOM 643 C C . ASN A 1 82 ? -10.357 7.505 8.050 1.00 90.06 82 ASN A C 1
ATOM 645 O O . ASN A 1 82 ? -11.154 7.112 8.908 1.00 90.06 82 ASN A O 1
ATOM 649 N N . ILE A 1 83 ? -10.016 6.733 7.016 1.00 92.25 83 ILE A N 1
ATOM 650 C CA . ILE A 1 83 ? -10.423 5.332 6.883 1.00 92.25 83 ILE A CA 1
ATOM 651 C C . ILE A 1 83 ? -9.427 4.425 7.602 1.00 92.25 83 ILE A C 1
ATOM 653 O O . ILE A 1 83 ? -9.848 3.510 8.308 1.00 92.25 83 ILE A O 1
ATOM 657 N N . VAL A 1 84 ? -8.130 4.709 7.471 1.00 93.00 84 VAL A N 1
ATOM 658 C CA . VAL A 1 84 ? -7.056 4.025 8.202 1.00 93.00 84 VAL A CA 1
ATOM 659 C C . VAL A 1 84 ? -6.645 4.858 9.413 1.00 93.00 84 VAL A C 1
ATOM 661 O O . VAL A 1 84 ? -6.402 6.055 9.295 1.00 93.00 84 VAL A O 1
ATOM 664 N N . ASP A 1 85 ? -6.574 4.206 10.569 1.00 90.62 85 ASP A N 1
ATOM 665 C CA . ASP A 1 85 ? -6.058 4.729 11.837 1.00 90.62 85 ASP A CA 1
ATOM 666 C C . ASP A 1 85 ? -5.513 3.572 12.699 1.00 90.62 85 ASP A C 1
ATOM 668 O O . ASP A 1 85 ? -5.439 2.430 12.247 1.00 90.62 85 ASP A O 1
ATOM 672 N N . LYS A 1 86 ? -5.185 3.863 13.962 1.00 87.19 86 LYS A N 1
ATOM 673 C CA . LYS A 1 86 ? -4.650 2.912 14.952 1.00 87.19 86 LYS A CA 1
ATOM 674 C C . LYS A 1 86 ? -5.491 1.672 15.243 1.00 87.19 86 LYS A C 1
ATOM 676 O O . LYS A 1 86 ? -4.955 0.706 15.774 1.00 87.19 86 LYS A O 1
ATOM 681 N N . ASP A 1 87 ? -6.787 1.710 14.951 1.00 86.06 87 ASP A N 1
ATOM 682 C CA . ASP A 1 87 ? -7.706 0.605 15.233 1.00 86.06 87 ASP A CA 1
ATOM 683 C C . ASP A 1 87 ? -8.015 -0.193 13.950 1.00 86.06 87 ASP A C 1
ATOM 685 O O . ASP A 1 87 ? -8.861 -1.092 13.943 1.00 86.06 87 ASP A O 1
ATOM 689 N N . THR A 1 88 ? -7.328 0.142 12.850 1.00 91.44 88 THR A N 1
ATOM 690 C CA . THR A 1 88 ? -7.484 -0.492 11.544 1.00 91.44 88 THR A CA 1
ATOM 691 C C . THR A 1 88 ? -6.396 -1.542 11.325 1.00 91.44 88 THR A C 1
ATOM 693 O O . THR A 1 88 ? -5.208 -1.239 11.357 1.00 91.44 88 THR A O 1
ATOM 696 N N . HIS A 1 89 ? -6.791 -2.780 11.035 1.00 90.75 89 HIS A N 1
ATOM 697 C CA . HIS A 1 89 ? -5.868 -3.828 10.607 1.00 90.75 89 HIS A CA 1
ATOM 698 C C . HIS A 1 89 ? -5.644 -3.764 9.097 1.00 90.75 89 HIS A C 1
ATOM 700 O O . HIS A 1 89 ? -6.599 -3.703 8.321 1.00 90.75 89 HIS A O 1
ATOM 706 N N . ILE A 1 90 ? -4.382 -3.817 8.677 1.00 91.12 90 ILE A N 1
ATOM 707 C CA . ILE A 1 90 ? -3.999 -3.736 7.267 1.00 91.12 90 ILE A CA 1
ATOM 708 C C . ILE A 1 90 ? -3.262 -5.009 6.875 1.00 91.12 90 ILE A C 1
ATOM 710 O O . ILE A 1 90 ? -2.334 -5.432 7.560 1.00 91.12 90 ILE A O 1
ATOM 714 N N . ALA A 1 91 ? -3.662 -5.595 5.752 1.00 90.50 91 ALA A N 1
ATOM 715 C CA . ALA A 1 91 ? -2.917 -6.651 5.083 1.00 90.50 91 ALA A CA 1
ATOM 716 C C . ALA A 1 91 ? -2.528 -6.179 3.682 1.00 90.50 91 ALA A C 1
ATOM 718 O O . ALA A 1 91 ? -3.355 -5.63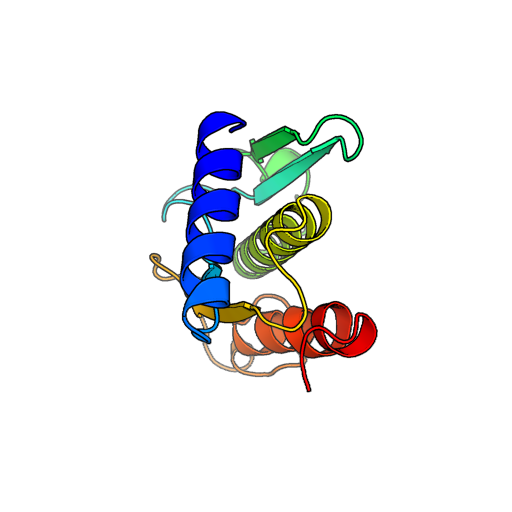3 2.955 1.00 90.50 91 ALA A O 1
ATOM 719 N N . ILE A 1 92 ? -1.274 -6.387 3.294 1.00 90.12 92 ILE A N 1
ATOM 720 C CA . ILE A 1 92 ? -0.802 -6.076 1.942 1.00 90.12 92 ILE A CA 1
ATOM 721 C C . ILE A 1 92 ? -1.013 -7.316 1.087 1.00 90.12 92 ILE A C 1
ATOM 723 O O . ILE A 1 92 ? -0.633 -8.421 1.470 1.00 90.12 92 ILE A O 1
ATOM 727 N N . THR A 1 93 ? -1.663 -7.141 -0.056 1.00 87.75 93 THR A N 1
ATOM 728 C CA . THR A 1 93 ? -2.049 -8.249 -0.929 1.00 87.75 93 THR A CA 1
ATOM 729 C C . THR A 1 93 ? -1.904 -7.847 -2.389 1.00 87.75 93 THR A C 1
ATOM 731 O O . THR A 1 93 ? -1.992 -6.672 -2.737 1.00 87.75 93 THR A O 1
ATOM 734 N N . SER A 1 94 ? -1.716 -8.834 -3.260 1.00 84.12 94 SER A N 1
ATOM 735 C CA . SER A 1 94 ? -1.754 -8.633 -4.706 1.00 84.12 94 SER A CA 1
ATOM 736 C C . SER A 1 94 ? -2.755 -9.583 -5.343 1.00 84.12 94 SER A C 1
ATOM 738 O O . SER A 1 94 ? -2.862 -10.745 -4.951 1.00 84.12 94 SER A O 1
ATOM 740 N N . TRP A 1 95 ? -3.494 -9.078 -6.328 1.00 83.12 95 TRP A N 1
ATOM 741 C CA . TRP A 1 95 ? -4.367 -9.877 -7.195 1.00 83.12 95 TRP A CA 1
ATOM 742 C C . TRP A 1 95 ? -3.720 -10.185 -8.548 1.00 83.12 95 TRP A C 1
ATOM 744 O O . TRP A 1 95 ? -4.363 -10.752 -9.427 1.00 83.12 95 TRP A O 1
ATOM 754 N N . THR A 1 96 ? -2.457 -9.801 -8.721 1.00 84.81 96 THR A N 1
ATOM 755 C CA . THR A 1 96 ? -1.686 -10.023 -9.944 1.00 84.81 96 THR A CA 1
ATOM 756 C C . THR A 1 96 ? -0.489 -10.920 -9.661 1.00 84.81 96 THR A C 1
ATOM 758 O O . THR A 1 96 ? -0.128 -11.159 -8.511 1.00 84.81 96 THR A O 1
ATOM 761 N N . THR A 1 97 ? 0.188 -11.368 -10.715 1.00 85.31 97 THR A N 1
ATOM 762 C CA . THR A 1 97 ? 1.505 -12.021 -10.605 1.00 85.31 97 THR A CA 1
ATOM 763 C C . THR A 1 97 ? 2.642 -11.098 -10.139 1.00 85.31 97 THR A C 1
ATOM 765 O O . THR A 1 97 ? 3.789 -11.537 -10.059 1.00 85.31 97 THR A O 1
ATOM 768 N N . TRP A 1 98 ? 2.347 -9.832 -9.830 1.00 83.62 98 TRP A N 1
ATOM 769 C CA . TRP A 1 98 ? 3.315 -8.818 -9.431 1.00 83.62 98 TRP A CA 1
ATOM 770 C C . TRP A 1 98 ? 3.097 -8.373 -7.964 1.00 83.62 98 TRP A C 1
ATOM 772 O O . TRP A 1 98 ? 1.965 -8.445 -7.486 1.00 83.62 98 TRP A O 1
ATOM 782 N N . PRO A 1 99 ? 4.130 -7.909 -7.237 1.00 85.75 99 PRO A N 1
ATOM 783 C CA . PRO A 1 99 ? 5.510 -7.800 -7.687 1.00 85.75 99 PRO A CA 1
ATOM 784 C C . PRO A 1 99 ? 6.110 -9.186 -7.907 1.00 85.75 99 PRO A C 1
ATOM 786 O O . PRO A 1 99 ? 5.802 -10.137 -7.193 1.00 85.75 99 PRO A O 1
ATOM 789 N N . ILE A 1 100 ? 6.963 -9.309 -8.923 1.00 85.00 100 ILE A N 1
ATOM 790 C CA . ILE A 1 100 ? 7.735 -10.540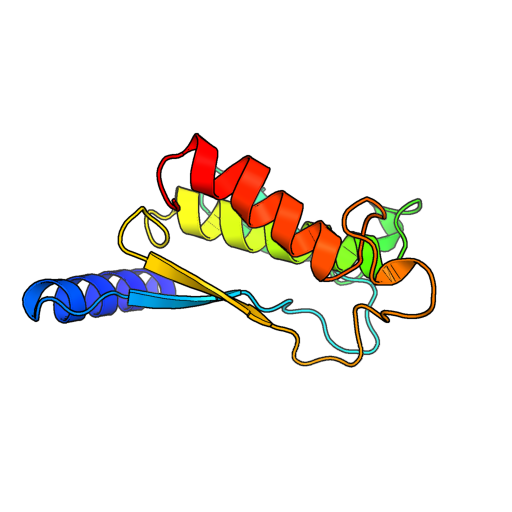 -9.088 1.00 85.00 100 ILE A CA 1
ATOM 791 C C . ILE A 1 100 ? 8.812 -10.514 -8.010 1.00 85.00 100 ILE A C 1
ATOM 793 O O . ILE A 1 100 ? 9.597 -9.567 -7.951 1.00 85.00 100 ILE A O 1
ATOM 797 N N . GLU A 1 101 ? 8.834 -11.539 -7.164 1.00 80.69 101 GLU A N 1
ATOM 798 C CA . GLU A 1 101 ? 9.793 -11.679 -6.071 1.00 80.69 101 GLU A CA 1
ATOM 799 C C . GLU A 1 101 ? 10.786 -12.799 -6.379 1.00 80.69 101 GLU A C 1
ATOM 801 O O . GLU A 1 101 ? 10.686 -13.920 -5.888 1.00 80.69 101 GLU A O 1
ATOM 806 N N . THR A 1 102 ? 11.757 -12.506 -7.244 1.00 78.38 102 THR A N 1
ATOM 807 C CA . THR A 1 102 ? 12.825 -13.456 -7.583 1.00 78.38 102 THR A CA 1
ATOM 808 C C . THR A 1 102 ? 14.179 -12.981 -7.061 1.00 78.38 102 THR A C 1
ATOM 810 O O . THR A 1 102 ? 14.533 -11.801 -7.141 1.00 78.38 102 THR A O 1
ATOM 813 N N . GLY A 1 103 ? 14.966 -13.911 -6.511 1.00 77.44 103 GLY A N 1
ATOM 814 C CA . GLY A 1 103 ? 16.322 -13.645 -6.031 1.00 77.44 103 GLY A CA 1
ATOM 815 C C . GLY A 1 103 ? 16.365 -12.587 -4.927 1.00 77.44 103 GLY A C 1
ATOM 816 O O . GLY A 1 103 ? 15.935 -12.829 -3.810 1.00 77.44 103 GLY A O 1
ATOM 817 N N . GLN A 1 104 ? 16.910 -11.409 -5.234 1.00 71.50 104 GLN A N 1
ATOM 818 C CA . GLN A 1 104 ? 17.081 -10.322 -4.263 1.00 71.50 104 GLN A CA 1
ATOM 819 C C . GLN A 1 104 ? 15.816 -9.482 -4.022 1.00 71.50 104 GLN A C 1
ATOM 821 O O . GLN A 1 104 ? 15.855 -8.587 -3.187 1.00 71.50 104 GLN A O 1
ATOM 826 N N . GLN A 1 105 ? 14.722 -9.711 -4.753 1.00 65.62 105 GLN A N 1
ATOM 827 C CA . GLN A 1 105 ? 13.470 -8.958 -4.576 1.00 65.62 105 GLN A CA 1
ATOM 828 C C . GLN A 1 105 ? 12.686 -9.364 -3.318 1.00 65.62 105 GLN A C 1
ATOM 830 O O . GLN A 1 105 ? 11.791 -8.635 -2.922 1.00 65.62 105 GLN A O 1
ATOM 835 N N . THR A 1 106 ? 13.051 -10.468 -2.657 1.00 74.38 106 THR A N 1
ATOM 836 C CA . THR A 1 106 ? 12.531 -10.835 -1.326 1.00 74.38 106 THR A CA 1
ATOM 837 C C . THR A 1 106 ? 13.237 -10.087 -0.189 1.00 74.38 106 THR A C 1
ATOM 839 O O . THR A 1 106 ? 12.938 -10.313 0.978 1.00 74.38 106 THR A O 1
ATOM 842 N N . ASN A 1 107 ? 14.238 -9.257 -0.502 1.00 78.19 107 ASN A N 1
ATOM 843 C CA . ASN A 1 107 ? 14.978 -8.475 0.481 1.00 78.19 107 ASN A CA 1
ATOM 844 C C . ASN A 1 107 ? 14.249 -7.150 0.751 1.00 78.19 107 ASN A C 1
ATOM 846 O O . ASN A 1 107 ? 14.014 -6.377 -0.176 1.00 78.19 107 ASN A O 1
ATOM 850 N N . GLU A 1 108 ? 13.982 -6.863 2.023 1.00 80.25 108 GLU A N 1
ATOM 851 C CA . GLU A 1 108 ? 13.347 -5.630 2.516 1.00 80.25 108 GLU A CA 1
ATOM 852 C C . GLU A 1 108 ? 14.103 -4.343 2.154 1.00 80.25 108 GLU A C 1
ATOM 854 O O . GLU A 1 108 ? 13.535 -3.264 2.242 1.00 80.25 108 GLU A O 1
ATOM 859 N N . LEU A 1 109 ? 15.369 -4.437 1.731 1.00 82.38 109 LEU A N 1
ATOM 860 C CA . LEU A 1 109 ? 16.201 -3.305 1.304 1.00 82.38 109 LEU A CA 1
ATOM 861 C C . LEU A 1 109 ? 16.126 -3.017 -0.203 1.00 82.38 109 LEU A C 1
ATOM 863 O O . LEU A 1 109 ? 16.744 -2.063 -0.681 1.00 82.38 109 LEU A O 1
ATOM 867 N N . ARG A 1 110 ? 15.433 -3.853 -0.986 1.00 83.19 110 ARG A N 1
ATOM 868 C CA . ARG A 1 110 ? 15.331 -3.691 -2.439 1.00 83.19 110 ARG A CA 1
ATOM 869 C C . ARG A 1 110 ? 13.930 -3.231 -2.826 1.00 83.19 110 ARG A C 1
ATOM 871 O O . ARG A 1 110 ? 12.984 -4.009 -2.766 1.00 83.19 110 ARG A O 1
ATOM 878 N N . SER A 1 111 ? 13.838 -1.989 -3.296 1.00 85.56 111 SER A N 1
ATOM 879 C CA . SER A 1 111 ? 12.563 -1.373 -3.683 1.00 85.56 111 SER A CA 1
ATOM 880 C C . SER A 1 111 ? 11.747 -2.193 -4.683 1.00 85.56 111 SER A C 1
ATOM 882 O O . SER A 1 111 ? 12.279 -2.788 -5.631 1.00 85.56 111 SER A O 1
ATOM 884 N N . GLY A 1 112 ? 10.431 -2.190 -4.467 1.00 84.62 112 GLY A N 1
ATOM 885 C CA . GLY A 1 112 ? 9.439 -2.844 -5.310 1.00 84.62 112 GLY A CA 1
ATOM 886 C C . GLY A 1 112 ? 9.192 -4.331 -5.018 1.00 84.62 112 GLY A C 1
ATOM 887 O O . GLY A 1 112 ? 8.433 -4.961 -5.751 1.00 84.62 112 GLY A O 1
ATOM 888 N N . GLY A 1 113 ? 9.836 -4.933 -4.016 1.00 88.38 113 GLY A N 1
ATOM 889 C CA . GLY A 1 113 ? 9.409 -6.232 -3.470 1.00 88.38 113 GLY A CA 1
ATOM 890 C C . GLY A 1 113 ? 8.269 -6.058 -2.463 1.00 88.38 113 GLY A C 1
ATOM 891 O O . GLY A 1 113 ? 8.173 -4.993 -1.857 1.00 88.38 113 GLY A O 1
ATOM 892 N N . MET A 1 114 ? 7.443 -7.084 -2.216 1.00 88.50 114 MET A N 1
ATOM 893 C CA . MET A 1 114 ? 6.415 -7.003 -1.164 1.00 88.50 114 MET A CA 1
ATOM 894 C C . MET A 1 114 ? 7.051 -6.782 0.205 1.00 88.50 114 MET A C 1
ATOM 896 O O . MET A 1 114 ? 6.511 -6.020 0.998 1.00 88.50 114 MET A O 1
ATOM 900 N N . ALA A 1 115 ? 8.200 -7.410 0.469 1.00 88.25 115 ALA A N 1
ATOM 901 C CA . ALA A 1 115 ? 8.929 -7.231 1.722 1.00 88.25 115 ALA A CA 1
ATOM 902 C C . ALA A 1 115 ? 9.343 -5.762 1.940 1.00 88.25 115 ALA A C 1
ATOM 904 O O . ALA A 1 115 ? 9.094 -5.193 3.001 1.00 88.25 115 ALA A O 1
ATOM 905 N N . HIS A 1 116 ? 9.901 -5.116 0.910 1.00 91.44 116 HIS A N 1
ATOM 906 C CA . HIS A 1 116 ? 10.246 -3.693 0.967 1.00 91.44 116 HIS A CA 1
ATOM 907 C C . HIS A 1 116 ? 8.993 -2.816 1.072 1.00 91.44 116 HIS A C 1
ATOM 909 O O . HIS A 1 116 ? 8.932 -1.939 1.924 1.00 91.44 116 HIS A O 1
ATOM 915 N N . THR A 1 117 ? 7.953 -3.088 0.280 1.00 91.00 117 THR A N 1
ATOM 916 C CA . THR A 1 117 ? 6.687 -2.346 0.356 1.00 91.00 117 THR A CA 1
ATOM 917 C C . THR A 1 117 ? 6.043 -2.447 1.742 1.00 91.00 117 THR A C 1
ATOM 919 O O . THR A 1 117 ? 5.517 -1.460 2.251 1.00 91.00 117 THR A O 1
ATOM 922 N N . ALA A 1 118 ? 6.101 -3.619 2.379 1.00 89.25 118 ALA A N 1
ATOM 923 C CA . ALA A 1 118 ? 5.634 -3.807 3.745 1.00 89.25 118 ALA A CA 1
ATOM 924 C C . ALA A 1 118 ? 6.458 -2.989 4.738 1.00 89.25 118 ALA A C 1
ATOM 926 O O . ALA A 1 118 ? 5.875 -2.303 5.572 1.00 89.25 118 ALA A O 1
ATOM 927 N N . ASN A 1 119 ? 7.783 -2.997 4.607 1.00 90.19 119 ASN A N 1
ATOM 928 C CA . ASN A 1 119 ? 8.662 -2.181 5.435 1.00 90.19 119 ASN A CA 1
ATOM 929 C C . ASN A 1 119 ? 8.345 -0.677 5.294 1.00 90.19 119 ASN A C 1
ATOM 931 O O . ASN A 1 119 ? 8.125 0.005 6.289 1.00 90.19 119 ASN A O 1
ATOM 935 N N . GLU A 1 120 ? 8.212 -0.171 4.065 1.00 90.69 120 GLU A N 1
ATOM 936 C CA . GLU A 1 120 ? 7.806 1.217 3.795 1.00 90.69 120 GLU A CA 1
ATOM 937 C C . GLU A 1 120 ? 6.456 1.558 4.450 1.00 90.69 120 GLU A C 1
ATOM 939 O O . GLU A 1 120 ? 6.315 2.574 5.129 1.00 90.69 120 GLU A O 1
ATOM 944 N N . ILE A 1 121 ? 5.455 0.686 4.310 1.00 90.19 121 ILE A N 1
ATOM 945 C CA . ILE A 1 121 ? 4.123 0.909 4.882 1.00 90.19 121 ILE A CA 1
ATOM 946 C C . ILE A 1 121 ? 4.149 0.880 6.412 1.00 90.19 121 ILE A C 1
ATOM 948 O O . ILE A 1 121 ? 3.642 1.803 7.048 1.00 90.19 121 ILE A O 1
ATOM 952 N N . PHE A 1 122 ? 4.699 -0.164 7.025 1.00 87.19 122 PHE A N 1
ATOM 953 C CA . PHE A 1 122 ? 4.616 -0.335 8.472 1.00 87.19 122 PHE A CA 1
ATOM 954 C C . PHE A 1 122 ? 5.600 0.574 9.209 1.00 87.19 122 PHE A C 1
ATOM 956 O O . PHE A 1 122 ? 5.170 1.338 10.073 1.00 87.19 122 PHE A O 1
ATOM 963 N N . GLU A 1 123 ? 6.879 0.564 8.834 1.00 86.38 123 GLU A N 1
ATOM 964 C CA . GLU A 1 123 ? 7.927 1.289 9.561 1.00 86.38 123 GLU A CA 1
ATOM 965 C C . GLU A 1 123 ? 7.942 2.787 9.257 1.00 86.38 123 GLU A C 1
ATOM 967 O O . GLU A 1 123 ? 8.256 3.583 10.141 1.00 86.38 123 GLU A O 1
ATOM 972 N N . GLN A 1 124 ? 7.594 3.207 8.035 1.00 83.06 124 GLN A N 1
ATOM 973 C CA . GLN A 1 124 ? 7.696 4.626 7.660 1.00 83.06 124 GLN A CA 1
ATOM 974 C C . GLN A 1 124 ? 6.366 5.371 7.704 1.00 83.06 124 GLN A C 1
ATOM 976 O O . GLN A 1 124 ? 6.353 6.587 7.902 1.00 83.06 124 GLN A O 1
ATOM 981 N N . ILE A 1 125 ? 5.242 4.666 7.551 1.00 84.56 125 ILE A N 1
ATOM 982 C CA . ILE A 1 125 ? 3.919 5.295 7.526 1.00 84.56 125 ILE A CA 1
ATOM 983 C C . ILE A 1 125 ? 3.139 4.945 8.792 1.00 84.56 125 ILE A C 1
ATOM 985 O O . ILE A 1 125 ? 2.796 5.842 9.555 1.00 84.56 125 ILE A O 1
ATOM 989 N N . LEU A 1 126 ? 2.863 3.674 9.076 1.00 86.62 126 LEU A N 1
ATOM 990 C CA . LEU A 1 126 ? 1.925 3.324 10.146 1.00 86.62 126 LEU A CA 1
ATOM 991 C C . LEU A 1 126 ? 2.498 3.538 11.553 1.00 86.62 126 LEU A C 1
ATOM 993 O O . LEU A 1 126 ? 1.853 4.200 12.366 1.00 86.62 126 LEU A O 1
ATOM 997 N N . ILE A 1 127 ? 3.691 3.021 11.859 1.00 83.12 127 ILE A N 1
ATOM 998 C CA . ILE A 1 127 ? 4.308 3.141 13.192 1.00 83.12 127 ILE A CA 1
ATOM 999 C C . ILE A 1 127 ? 4.570 4.611 13.568 1.00 83.12 127 ILE A C 1
ATOM 1001 O O . ILE A 1 127 ? 4.153 5.016 14.659 1.00 83.12 127 ILE A O 1
ATOM 1005 N N . PRO A 1 128 ? 5.153 5.466 12.701 1.00 82.44 128 PRO A N 1
ATOM 1006 C CA . PRO A 1 128 ? 5.394 6.872 13.036 1.00 82.44 128 PRO A CA 1
ATOM 1007 C C . PRO A 1 128 ? 4.110 7.664 13.309 1.00 82.44 128 PRO A C 1
ATOM 1009 O O . PRO A 1 128 ? 4.111 8.579 14.131 1.00 82.44 128 PRO A O 1
ATOM 1012 N N . HIS A 1 129 ? 2.996 7.279 12.680 1.00 80.25 129 HIS A N 1
ATOM 1013 C CA . HIS A 1 129 ? 1.678 7.868 12.933 1.00 80.25 129 HIS A CA 1
ATOM 1014 C C . HIS A 1 129 ? 0.925 7.186 14.092 1.00 80.25 129 HIS A C 1
ATOM 1016 O O . HIS A 1 129 ? -0.225 7.524 14.367 1.00 80.25 129 HIS A O 1
ATOM 1022 N N . SER A 1 130 ? 1.570 6.259 14.815 1.00 83.56 130 SER A N 1
ATOM 1023 C CA . SER A 1 130 ? 0.977 5.455 15.897 1.00 83.56 130 SER A CA 1
ATOM 1024 C C . SER A 1 130 ? -0.232 4.621 15.453 1.00 83.56 130 SER A C 1
ATOM 1026 O O . SER A 1 130 ? -1.134 4.354 16.251 1.00 83.56 130 SER A O 1
ATOM 1028 N N . PHE A 1 131 ? -0.259 4.222 14.179 1.00 83.75 131 PHE A N 1
ATOM 1029 C CA . PHE A 1 131 ? -1.303 3.381 13.595 1.00 83.75 131 PHE A CA 1
ATOM 1030 C C . PHE A 1 131 ? -0.997 1.879 13.668 1.00 83.75 131 PHE A C 1
ATOM 1032 O O . PHE A 1 131 ? -1.904 1.066 13.538 1.00 83.75 131 PHE A O 1
ATOM 1039 N N . ALA A 1 132 ? 0.260 1.513 13.910 1.00 71.62 132 ALA A N 1
ATOM 1040 C CA . ALA A 1 132 ? 0.707 0.146 14.162 1.00 71.62 132 ALA A CA 1
ATOM 1041 C C . ALA A 1 132 ? 1.715 0.129 15.326 1.00 71.62 132 ALA A C 1
ATOM 1043 O O . ALA A 1 132 ? 2.200 1.186 15.742 1.00 71.62 132 ALA A O 1
ATOM 1044 N N . LYS A 1 133 ? 1.986 -1.058 15.879 1.00 66.88 133 LYS A N 1
ATOM 1045 C CA . LYS A 1 133 ? 2.952 -1.296 16.960 1.00 66.88 133 LYS A CA 1
ATOM 1046 C C . LYS A 1 133 ? 3.837 -2.483 16.637 1.00 66.88 133 LYS A C 1
ATOM 1048 O O . LYS A 1 133 ? 3.296 -3.431 16.026 1.00 66.88 133 LYS A O 1
#

Secondary structure (DSSP, 8-state):
-HHHHHHHHHHHHHHHHTT--EEEEEE----TT---EEEEEETTTTEEEEETTGGGT-TT--HHHHHHHHHHHHHHHHHHTT-SSTTEEEEEE-SSS-S---GGGGSTTSTTSHHHHHHIIIIIIITTTTS--

Sequence (133 aa):
TSYSLAVLHMNKQILNSLNISFGINLVDQCVEIDNCVAEILSTDHSQFVLNLDAKSKYSNLTRNQMQELSLINVLNFLINQNIVDKDTHIAITSWTTWPIETGQQTNELRSGGMAHTANEIFEQILIPHSFAK

Foldseek 3Di:
DVVVLVVLVVVQVVCVVVVHFAEDEQEQPDDAPFLWAWDQPDLVPRDIDIDRHCCVVCVPDDSLQRSLRRSVRVVVSCVSSVSAAQRYHYDYDYPYCPPPQPDCLCPLPDHSRPNVSVCCCVVVPCVVRNNYD

Organism: NCBI:txid433720

Radius of gyration: 15.3 Å; chains: 1; bounding box: 38×33×39 Å

pLDDT: mean 86.63, std 7.08, range [64.25, 95.81]